Protein AF-A0A2W4TLD2-F1 (afdb_monomer_lite)

Radius of gyration: 13.61 Å; chains: 1; bounding box: 33×30×38 Å

Sequence (114 aa):
MKAAVEVLDEIFVHHRPAAQALADWGKAHRFAGSGDRAAIGNLVFDVLRRRLSLAARMGDDSTRALVLAAAPEAFAMTAEEVAAAADGSEYALAPLTPSERAGLEREVPEDAPA

pLDDT: mean 93.62, std 9.82, range [54.06, 98.56]

Foldseek 3Di:
DQLLLQLVCCCPVVVDDSVVSLVVSCVVCVVQDPVNSVLSSQLNVQCVVCQQLQCVLLVHSRSVSSSLQSCCVSPVDALVRSQVQQPVPPRHNHHDDPSSSNSRVDDRPPPRDD

Secondary structure (DSSP, 8-state):
-HHHHHHHHHHHTS---HHHHHHHHHHH-TT--HHHHHHHHHHHHHHHHTHHHHHHHHT--SHHHHHHHHHHHHHT--HHHHHHH-S--TTSPP---HHHHHHHHSPPPTT---

Structure (mmCIF, N/CA/C/O backbone):
data_AF-A0A2W4TLD2-F1
#
_entry.id   AF-A0A2W4TLD2-F1
#
loop_
_atom_site.group_PDB
_atom_site.id
_atom_site.type_symbol
_atom_site.label_atom_id
_atom_site.label_alt_id
_atom_site.label_comp_id
_atom_site.label_asym_id
_atom_site.label_entity_id
_atom_site.label_seq_id
_atom_site.pdbx_PDB_ins_code
_atom_site.Cartn_x
_atom_site.Cartn_y
_atom_site.Cartn_z
_atom_site.occupancy
_atom_site.B_iso_or_equiv
_atom_site.auth_seq_id
_atom_site.auth_comp_id
_atom_site.auth_asym_id
_atom_site.auth_atom_id
_atom_site.pdbx_PDB_model_num
ATOM 1 N N . MET A 1 1 ? -0.444 3.631 -4.875 1.00 92.88 1 MET A N 1
ATOM 2 C CA . MET A 1 1 ? -1.331 2.609 -4.264 1.00 92.88 1 MET A CA 1
ATOM 3 C C . MET A 1 1 ? -1.728 1.495 -5.236 1.00 92.88 1 MET A C 1
ATOM 5 O O . MET A 1 1 ? -1.549 0.342 -4.873 1.00 92.88 1 MET A O 1
ATOM 9 N N . LYS A 1 2 ? -2.193 1.781 -6.466 1.00 96.38 2 LYS A N 1
ATOM 10 C CA . LYS A 1 2 ? -2.581 0.747 -7.455 1.00 96.38 2 LYS A CA 1
ATOM 11 C C . LYS A 1 2 ? -1.502 -0.318 -7.710 1.00 96.38 2 LYS A C 1
ATOM 13 O O . LYS A 1 2 ? -1.796 -1.502 -7.660 1.00 96.38 2 LYS A O 1
ATOM 18 N N . ALA A 1 3 ? -0.245 0.096 -7.857 1.00 97.19 3 ALA A N 1
ATOM 19 C CA . ALA A 1 3 ? 0.880 -0.828 -8.012 1.00 97.19 3 ALA A CA 1
ATOM 20 C C . ALA A 1 3 ? 1.059 -1.806 -6.832 1.00 97.19 3 ALA A C 1
ATOM 22 O O . ALA A 1 3 ? 1.418 -2.960 -7.032 1.00 97.19 3 ALA A O 1
ATOM 23 N N . ALA A 1 4 ? 0.791 -1.370 -5.596 1.00 98.00 4 ALA A N 1
ATOM 24 C CA . ALA A 1 4 ? 0.852 -2.260 -4.438 1.00 98.00 4 ALA A CA 1
ATOM 25 C C . ALA A 1 4 ? -0.283 -3.291 -4.465 1.00 98.00 4 ALA A C 1
ATOM 27 O O . ALA A 1 4 ? -0.046 -4.439 -4.105 1.00 98.00 4 ALA A O 1
ATOM 28 N N . VAL A 1 5 ? -1.477 -2.908 -4.943 1.00 98.31 5 VAL A N 1
ATOM 29 C CA . VAL A 1 5 ? -2.581 -3.856 -5.171 1.00 98.31 5 VAL A CA 1
ATOM 30 C C . VAL A 1 5 ? -2.175 -4.912 -6.192 1.00 98.31 5 VAL A C 1
ATOM 32 O O . VAL A 1 5 ? -2.284 -6.093 -5.898 1.00 98.31 5 VAL A O 1
ATOM 35 N N . GLU A 1 6 ? -1.612 -4.502 -7.331 1.00 97.81 6 GLU A N 1
ATOM 36 C CA . GLU A 1 6 ? -1.131 -5.435 -8.360 1.00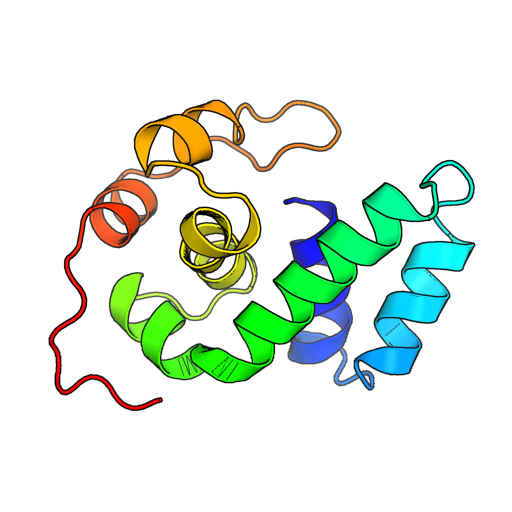 97.81 6 GLU A CA 1
ATOM 37 C C . GLU A 1 6 ? -0.124 -6.446 -7.786 1.00 97.81 6 GLU A C 1
ATOM 39 O O . GLU A 1 6 ? -0.248 -7.645 -8.012 1.00 97.81 6 GLU A O 1
ATOM 44 N N . VAL A 1 7 ? 0.852 -5.989 -6.993 1.00 98.50 7 VAL A N 1
ATOM 45 C CA . VAL A 1 7 ? 1.840 -6.884 -6.364 1.00 98.50 7 VAL A CA 1
ATOM 46 C C . VAL A 1 7 ? 1.203 -7.810 -5.326 1.00 98.50 7 VAL A C 1
ATOM 48 O O . VAL A 1 7 ? 1.561 -8.983 -5.247 1.00 98.50 7 VAL A O 1
ATOM 51 N N . LEU A 1 8 ? 0.292 -7.303 -4.500 1.00 98.56 8 LEU A N 1
ATOM 52 C CA . LEU A 1 8 ? -0.344 -8.102 -3.455 1.00 98.56 8 LEU A CA 1
ATOM 53 C C . LEU A 1 8 ? -1.345 -9.111 -4.022 1.00 98.56 8 LEU A C 1
ATOM 55 O O . LEU A 1 8 ? -1.444 -10.196 -3.462 1.00 98.56 8 LEU A O 1
ATOM 59 N N . ASP A 1 9 ? -2.006 -8.831 -5.146 1.00 98.38 9 ASP A N 1
ATOM 60 C CA . ASP A 1 9 ? -2.831 -9.822 -5.848 1.00 98.38 9 ASP A CA 1
ATOM 61 C C . ASP A 1 9 ? -1.972 -10.994 -6.337 1.00 98.38 9 ASP A C 1
ATOM 63 O O . ASP A 1 9 ? -2.327 -12.160 -6.162 1.00 98.38 9 ASP A O 1
ATOM 67 N N . GLU A 1 10 ? -0.771 -10.715 -6.838 1.00 98.31 10 GLU A N 1
ATOM 68 C CA . GLU A 1 10 ? 0.188 -11.761 -7.202 1.00 98.31 10 GLU A CA 1
ATOM 69 C C . GLU A 1 10 ? 0.602 -12.635 -6.011 1.00 98.31 10 GLU A C 1
ATOM 71 O O . GLU A 1 10 ? 0.854 -13.833 -6.158 1.00 98.31 10 GLU A O 1
ATOM 76 N N . ILE A 1 11 ? 0.624 -12.064 -4.809 1.00 98.31 11 ILE A N 1
ATOM 77 C CA . ILE A 1 11 ? 0.967 -12.787 -3.584 1.00 98.31 11 ILE A CA 1
ATOM 78 C C . ILE A 1 11 ? -0.241 -13.555 -3.037 1.00 98.31 11 ILE A C 1
ATOM 80 O O . ILE A 1 11 ? -0.130 -14.739 -2.724 1.00 98.31 11 ILE A O 1
ATOM 84 N N . PHE A 1 12 ? -1.396 -12.908 -2.901 1.00 97.69 12 PHE A N 1
ATOM 85 C CA . PHE A 1 12 ? -2.564 -13.473 -2.229 1.00 97.69 12 PHE A CA 1
ATOM 86 C C . PHE A 1 12 ? -3.405 -14.366 -3.134 1.00 97.69 12 PHE A C 1
ATOM 88 O O . PHE A 1 12 ? -3.851 -15.419 -2.682 1.00 97.69 12 PHE A O 1
ATOM 95 N N . VAL A 1 13 ? -3.594 -13.974 -4.395 1.00 96.25 13 VAL A N 1
ATOM 96 C CA . VAL A 1 13 ? -4.427 -14.699 -5.366 1.00 96.25 13 VAL A CA 1
ATOM 97 C C . VAL A 1 13 ? -3.600 -15.739 -6.113 1.00 96.25 13 VAL A C 1
ATOM 99 O O . VAL A 1 13 ? -4.040 -16.871 -6.295 1.00 96.25 13 VAL A O 1
ATOM 102 N N . HIS A 1 14 ? -2.386 -15.374 -6.528 1.00 96.31 14 HIS A N 1
ATOM 103 C CA . HIS A 1 14 ? -1.517 -16.254 -7.318 1.00 96.31 14 HIS A CA 1
ATOM 104 C C . HIS A 1 14 ? -0.451 -16.983 -6.486 1.00 96.31 14 HIS A C 1
ATOM 106 O O . HIS A 1 14 ? 0.360 -17.723 -7.044 1.00 96.31 14 HIS A O 1
ATOM 112 N N . HIS A 1 15 ? -0.469 -16.813 -5.158 1.00 97.00 15 HIS A N 1
ATOM 113 C CA . HIS A 1 15 ? 0.408 -17.499 -4.201 1.00 97.00 15 HIS A CA 1
ATOM 114 C C . HIS A 1 15 ? 1.905 -17.368 -4.524 1.00 97.00 15 HIS A C 1
ATOM 116 O O . HIS A 1 15 ? 2.701 -18.265 -4.230 1.00 97.00 15 HIS A O 1
ATOM 122 N N . ARG A 1 16 ? 2.310 -16.248 -5.140 1.00 97.75 16 ARG A N 1
ATOM 123 C CA . ARG A 1 16 ? 3.713 -16.004 -5.482 1.00 97.75 16 ARG A CA 1
ATOM 124 C C . ARG A 1 16 ? 4.486 -15.479 -4.268 1.00 97.75 16 ARG A C 1
ATOM 126 O O . ARG A 1 16 ? 3.965 -14.668 -3.503 1.00 97.75 16 ARG A O 1
ATOM 133 N N . PRO A 1 17 ? 5.760 -15.874 -4.085 1.00 98.19 17 PRO A N 1
ATOM 134 C CA . PRO A 1 17 ? 6.606 -15.278 -3.056 1.00 98.19 17 PRO A CA 1
ATOM 135 C C . PRO A 1 17 ? 6.755 -13.764 -3.254 1.00 98.19 17 PRO A C 1
ATOM 137 O O . PRO A 1 17 ? 7.023 -13.306 -4.367 1.00 98.19 17 PRO A O 1
ATOM 140 N N . ALA A 1 18 ? 6.670 -12.990 -2.168 1.00 97.44 18 ALA A N 1
ATOM 141 C CA . ALA A 1 18 ? 6.686 -11.524 -2.219 1.00 97.44 18 ALA A CA 1
ATOM 142 C C . ALA A 1 18 ? 7.912 -10.944 -2.946 1.00 97.44 18 ALA A C 1
ATOM 144 O O . ALA A 1 18 ? 7.778 -10.060 -3.789 1.00 97.44 18 ALA A O 1
ATOM 145 N N . ALA A 1 19 ? 9.105 -11.487 -2.677 1.00 97.00 19 ALA A N 1
ATOM 146 C CA . ALA A 1 19 ? 10.338 -11.050 -3.334 1.00 97.00 19 ALA A CA 1
ATOM 147 C C . ALA A 1 19 ? 10.288 -11.239 -4.861 1.00 97.00 19 ALA A C 1
ATOM 149 O O . ALA A 1 19 ? 10.752 -10.378 -5.607 1.00 97.00 19 ALA A O 1
ATOM 150 N N . GLN A 1 20 ? 9.687 -12.338 -5.328 1.00 98.38 20 GLN A N 1
ATOM 151 C CA . GLN A 1 20 ? 9.538 -12.618 -6.754 1.00 98.38 20 GLN A CA 1
ATOM 152 C C . GLN A 1 20 ? 8.501 -11.688 -7.395 1.00 98.38 20 GLN A C 1
ATOM 154 O O . GLN A 1 20 ? 8.777 -11.106 -8.443 1.00 98.38 20 GLN A O 1
ATOM 159 N N . ALA A 1 21 ? 7.344 -11.499 -6.751 1.00 98.44 21 ALA A N 1
ATOM 160 C CA . ALA A 1 21 ? 6.294 -10.604 -7.237 1.00 98.44 21 ALA A CA 1
ATOM 161 C C . ALA A 1 21 ? 6.799 -9.155 -7.382 1.00 98.44 21 ALA A C 1
ATOM 163 O O . ALA A 1 21 ? 6.618 -8.542 -8.433 1.00 98.44 21 ALA A O 1
ATOM 164 N N . LEU A 1 22 ? 7.521 -8.638 -6.380 1.00 98.25 22 LEU A N 1
ATOM 165 C CA . LEU A 1 22 ? 8.138 -7.305 -6.422 1.00 98.25 22 LEU A CA 1
ATOM 166 C C . LEU A 1 22 ? 9.212 -7.185 -7.513 1.00 98.25 22 LEU A C 1
ATOM 168 O O . LEU A 1 22 ? 9.268 -6.177 -8.222 1.00 98.25 22 LEU A O 1
ATOM 172 N N . ALA A 1 23 ? 10.061 -8.206 -7.670 1.00 97.56 23 ALA A N 1
ATOM 173 C CA . ALA A 1 23 ? 11.090 -8.211 -8.705 1.00 97.56 23 ALA A CA 1
ATOM 174 C C . ALA A 1 23 ? 10.478 -8.187 -10.114 1.00 97.56 23 ALA A C 1
ATOM 176 O O . ALA A 1 23 ? 10.942 -7.436 -10.974 1.00 97.56 23 ALA A O 1
ATOM 177 N N . ASP A 1 24 ? 9.432 -8.977 -10.352 1.00 97.81 24 ASP A N 1
ATOM 178 C CA . ASP A 1 24 ? 8.762 -9.041 -11.651 1.00 97.81 24 ASP A CA 1
ATOM 179 C C . ASP A 1 24 ? 7.955 -7.777 -11.945 1.00 97.81 24 ASP A C 1
ATOM 181 O O . ASP A 1 24 ? 8.074 -7.231 -13.045 1.00 97.81 24 ASP A O 1
ATOM 185 N N . TRP A 1 25 ? 7.234 -7.244 -10.952 1.00 98.00 25 TRP A N 1
ATOM 186 C CA . TRP A 1 25 ? 6.577 -5.941 -11.065 1.00 98.00 25 TRP A CA 1
ATOM 187 C C . TRP A 1 25 ? 7.586 -4.862 -11.463 1.00 98.00 25 TRP A C 1
ATOM 189 O O . TRP A 1 25 ? 7.363 -4.110 -12.411 1.00 98.00 25 TRP A O 1
ATOM 199 N N . GLY A 1 26 ? 8.753 -4.849 -10.818 1.00 97.00 26 GLY A N 1
ATOM 200 C CA . GLY A 1 26 ? 9.814 -3.910 -11.132 1.00 97.00 26 GLY A CA 1
ATOM 201 C C . GLY A 1 26 ? 10.384 -4.053 -12.551 1.00 97.00 26 GLY A C 1
ATOM 202 O O . GLY A 1 26 ? 10.769 -3.046 -13.150 1.00 97.00 26 GLY A O 1
ATOM 203 N N . LYS A 1 27 ? 10.479 -5.268 -13.100 1.00 97.00 27 LYS A N 1
ATOM 204 C CA . LYS A 1 27 ? 10.920 -5.478 -14.493 1.00 97.00 27 LYS A CA 1
ATOM 205 C C . LYS A 1 27 ? 9.873 -4.974 -15.488 1.00 97.00 27 LYS A C 1
ATOM 207 O O . LYS A 1 27 ? 10.240 -4.358 -16.485 1.00 97.00 27 LYS A O 1
ATOM 212 N N . ALA A 1 28 ? 8.591 -5.211 -15.205 1.00 96.69 28 ALA A N 1
ATOM 213 C CA . ALA A 1 28 ? 7.482 -4.746 -16.036 1.00 96.69 28 ALA A CA 1
ATOM 214 C C . ALA A 1 28 ? 7.347 -3.211 -16.015 1.00 96.69 28 ALA A C 1
ATOM 216 O O . ALA A 1 28 ? 7.076 -2.592 -17.043 1.00 96.69 28 ALA A O 1
ATOM 217 N N . HIS A 1 29 ? 7.634 -2.578 -14.875 1.00 96.12 29 HIS A N 1
ATOM 218 C CA . HIS A 1 29 ? 7.542 -1.131 -14.680 1.00 96.12 29 HIS A CA 1
ATOM 219 C C . HIS A 1 29 ? 8.913 -0.464 -14.815 1.00 96.12 29 HIS A C 1
ATOM 221 O O . HIS A 1 29 ? 9.469 0.081 -13.862 1.00 96.12 29 HIS A O 1
ATOM 227 N N . ARG A 1 30 ? 9.481 -0.493 -16.028 1.00 94.88 30 ARG A N 1
ATOM 228 C CA . ARG A 1 30 ? 10.831 0.042 -16.312 1.00 94.88 30 ARG A CA 1
ATOM 229 C C . ARG A 1 30 ? 11.019 1.530 -15.988 1.00 94.88 30 ARG A C 1
ATOM 231 O O . ARG A 1 30 ? 12.150 1.965 -15.812 1.00 94.88 30 ARG A O 1
ATOM 238 N N . PHE A 1 31 ? 9.927 2.292 -15.933 1.00 93.44 31 PHE A N 1
ATOM 239 C CA . PHE A 1 31 ? 9.943 3.720 -15.612 1.00 93.44 31 PHE A CA 1
ATOM 240 C C . PHE A 1 31 ? 9.880 4.002 -14.107 1.00 93.44 31 PHE A C 1
ATOM 242 O O . PHE A 1 31 ? 10.199 5.113 -13.703 1.00 93.44 31 PHE A O 1
ATOM 249 N N . ALA A 1 32 ? 9.518 3.012 -13.282 1.00 95.00 32 ALA A N 1
ATOM 250 C CA . ALA A 1 32 ? 9.551 3.151 -11.833 1.00 95.00 32 ALA A CA 1
ATOM 251 C C . ALA A 1 32 ? 11.009 3.232 -11.363 1.00 95.00 32 ALA A C 1
ATOM 253 O O . ALA A 1 32 ? 11.795 2.297 -11.584 1.00 95.00 32 ALA A O 1
ATOM 254 N N . GLY A 1 33 ? 11.363 4.340 -10.716 1.00 96.06 33 GLY A N 1
ATOM 255 C CA . GLY A 1 33 ? 12.688 4.573 -10.158 1.00 96.06 33 GLY A CA 1
ATOM 256 C C . GLY A 1 33 ? 12.950 3.742 -8.901 1.00 96.06 33 GLY A C 1
ATOM 257 O O . GLY A 1 33 ? 12.110 2.967 -8.441 1.00 96.06 33 GLY A O 1
ATOM 258 N N . SER A 1 34 ? 14.134 3.906 -8.308 1.00 95.69 34 SER A N 1
ATOM 259 C CA . SER A 1 34 ? 14.470 3.261 -7.030 1.00 95.69 34 SER A CA 1
ATOM 260 C C . SER A 1 34 ? 13.548 3.707 -5.890 1.00 95.69 34 SER A C 1
ATOM 262 O O . SER A 1 34 ? 13.169 2.876 -5.069 1.00 95.69 34 SER A O 1
ATOM 264 N N . GLY A 1 35 ? 13.1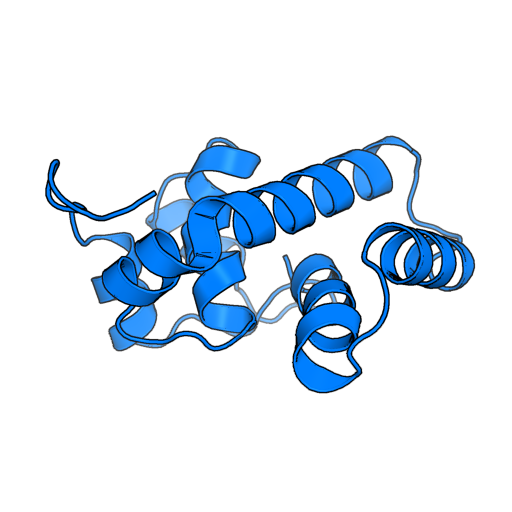46 4.983 -5.872 1.00 96.38 35 GLY A N 1
ATOM 265 C CA . GLY A 1 35 ? 12.200 5.530 -4.896 1.00 96.38 35 GLY A CA 1
ATOM 266 C C . GLY A 1 35 ? 10.817 4.887 -4.990 1.00 96.38 35 GLY A C 1
ATOM 267 O O . GLY A 1 35 ? 10.309 4.399 -3.986 1.00 96.38 35 GLY A O 1
ATOM 268 N N . ASP A 1 36 ? 10.255 4.791 -6.198 1.00 95.50 36 ASP A N 1
ATOM 269 C CA . ASP A 1 36 ? 8.941 4.169 -6.420 1.00 95.50 36 ASP A CA 1
ATOM 270 C C . ASP A 1 36 ? 8.935 2.704 -5.976 1.00 95.50 36 ASP A C 1
ATOM 272 O O . ASP A 1 36 ? 8.026 2.245 -5.286 1.00 95.50 36 ASP A O 1
ATOM 276 N N . ARG A 1 37 ? 9.995 1.968 -6.332 1.00 97.31 37 ARG A N 1
ATOM 277 C CA . ARG A 1 37 ? 10.163 0.558 -5.954 1.00 97.31 37 ARG A CA 1
ATOM 278 C C . ARG A 1 37 ? 10.266 0.388 -4.445 1.00 97.31 37 ARG A C 1
ATOM 280 O O . ARG A 1 37 ? 9.663 -0.535 -3.907 1.00 97.31 37 ARG A O 1
ATOM 287 N N . ALA A 1 38 ? 11.012 1.263 -3.774 1.00 96.88 38 ALA A N 1
ATOM 288 C CA . ALA A 1 38 ? 11.125 1.243 -2.322 1.00 96.88 38 ALA A CA 1
ATOM 289 C C . ALA A 1 38 ? 9.775 1.552 -1.657 1.00 96.88 38 ALA A C 1
ATOM 291 O O . ALA A 1 38 ? 9.353 0.812 -0.773 1.00 96.88 38 ALA A O 1
ATOM 292 N N . ALA A 1 39 ? 9.065 2.581 -2.127 1.00 96.25 39 ALA A N 1
ATOM 293 C CA . ALA A 1 39 ? 7.757 2.968 -1.604 1.00 96.25 39 ALA A CA 1
ATOM 294 C C . ALA A 1 39 ? 6.718 1.842 -1.747 1.00 96.25 39 ALA A C 1
ATOM 296 O O . ALA A 1 39 ? 6.005 1.523 -0.796 1.00 96.25 39 ALA A O 1
ATOM 297 N N . ILE A 1 40 ? 6.663 1.194 -2.913 1.00 97.38 40 ILE A N 1
ATOM 298 C CA . ILE A 1 40 ? 5.753 0.068 -3.162 1.00 97.38 40 ILE A CA 1
ATOM 299 C C . ILE A 1 40 ? 6.158 -1.152 -2.337 1.00 97.38 40 ILE A C 1
ATOM 301 O O . ILE A 1 40 ? 5.294 -1.784 -1.739 1.00 97.38 40 ILE A O 1
ATOM 305 N N . GLY A 1 41 ? 7.454 -1.465 -2.265 1.00 97.69 41 GLY A N 1
ATOM 306 C CA . GLY A 1 41 ? 7.963 -2.561 -1.445 1.00 97.69 41 GLY A CA 1
ATOM 307 C C . GLY A 1 41 ? 7.590 -2.405 0.027 1.00 97.69 41 GLY A C 1
ATOM 308 O O . GLY A 1 41 ? 7.048 -3.339 0.612 1.00 97.69 41 GLY A O 1
ATOM 309 N N . ASN A 1 42 ? 7.815 -1.221 0.603 1.00 96.88 42 ASN A N 1
ATOM 310 C CA . ASN A 1 42 ? 7.458 -0.926 1.991 1.00 96.88 42 ASN A CA 1
ATOM 311 C C . ASN A 1 42 ? 5.959 -1.122 2.231 1.00 96.88 42 ASN A C 1
ATOM 313 O O . ASN A 1 42 ? 5.587 -1.905 3.099 1.00 96.88 42 ASN A O 1
ATOM 317 N N . LEU A 1 43 ? 5.108 -0.524 1.389 1.00 97.94 43 LEU A N 1
ATOM 318 C CA . LEU A 1 43 ? 3.657 -0.675 1.501 1.00 97.94 43 LEU A CA 1
ATOM 319 C C . LEU A 1 43 ? 3.207 -2.145 1.397 1.00 97.94 43 LEU A C 1
ATOM 321 O O . LEU A 1 43 ? 2.363 -2.588 2.173 1.00 97.94 43 LEU A O 1
ATOM 325 N N . VAL A 1 44 ? 3.779 -2.922 0.471 1.00 98.44 44 VAL A N 1
ATOM 326 C CA . VAL A 1 44 ? 3.489 -4.361 0.333 1.00 98.44 44 VAL A CA 1
ATOM 327 C C . VAL A 1 44 ? 3.871 -5.113 1.609 1.00 98.44 44 VAL A C 1
ATOM 329 O O . VAL A 1 44 ? 3.072 -5.894 2.121 1.00 98.44 44 VAL A O 1
ATOM 332 N N . PHE A 1 45 ? 5.066 -4.878 2.154 1.00 97.88 45 PHE A N 1
ATOM 333 C CA . PHE A 1 45 ? 5.498 -5.548 3.380 1.00 97.88 45 PHE A CA 1
ATOM 334 C C . PHE A 1 45 ? 4.700 -5.119 4.611 1.00 97.88 45 PHE A C 1
ATOM 336 O O . PHE A 1 45 ? 4.454 -5.956 5.479 1.00 97.88 45 PHE A O 1
ATOM 343 N N . ASP A 1 46 ? 4.260 -3.866 4.683 1.00 96.56 46 ASP A N 1
ATOM 344 C CA . ASP A 1 46 ? 3.413 -3.387 5.774 1.00 96.56 46 ASP A CA 1
ATOM 345 C C . ASP A 1 46 ? 2.041 -4.060 5.750 1.00 96.56 46 ASP A C 1
ATOM 347 O O . ASP A 1 46 ? 1.570 -4.518 6.794 1.00 96.56 46 ASP A O 1
ATOM 351 N N . VAL A 1 47 ? 1.453 -4.239 4.560 1.00 98.12 47 VAL A N 1
ATOM 352 C CA . VAL A 1 47 ? 0.231 -5.040 4.396 1.00 98.12 47 VAL A CA 1
ATOM 353 C C . VAL A 1 47 ? 0.451 -6.482 4.847 1.00 98.12 47 VAL A C 1
ATOM 355 O O . VAL A 1 47 ? -0.351 -7.011 5.614 1.00 98.12 47 VAL A O 1
ATOM 358 N N . LEU A 1 48 ? 1.534 -7.127 4.405 1.00 97.50 48 LEU A N 1
ATOM 359 C CA . LEU A 1 48 ? 1.818 -8.518 4.775 1.00 97.50 48 LEU A CA 1
ATOM 360 C C . LEU A 1 48 ? 2.013 -8.690 6.286 1.00 97.50 48 LEU A C 1
ATOM 362 O O . LEU A 1 48 ? 1.572 -9.693 6.841 1.00 97.50 48 LEU A O 1
ATOM 366 N N . ARG A 1 49 ? 2.659 -7.721 6.946 1.00 96.38 49 ARG A N 1
ATOM 367 C CA . ARG A 1 49 ? 2.969 -7.779 8.379 1.00 96.38 49 ARG A CA 1
ATOM 368 C C . ARG A 1 49 ? 1.741 -7.579 9.264 1.00 96.38 49 ARG A C 1
ATOM 370 O O . ARG A 1 49 ? 1.746 -8.095 10.369 1.00 96.38 49 ARG A O 1
ATOM 377 N N . ARG A 1 50 ? 0.734 -6.831 8.801 1.00 95.81 50 ARG A N 1
ATOM 378 C CA . ARG A 1 50 ? -0.427 -6.398 9.606 1.00 95.81 50 ARG A CA 1
ATOM 379 C C . ARG A 1 50 ? -1.764 -6.802 8.996 1.00 95.81 50 ARG A C 1
ATOM 381 O O . ARG A 1 50 ? -2.790 -6.177 9.259 1.00 95.81 50 ARG A O 1
ATOM 388 N N . ARG A 1 51 ? -1.772 -7.820 8.129 1.00 96.25 51 ARG A N 1
ATOM 389 C CA . ARG A 1 51 ? -2.939 -8.176 7.306 1.00 96.25 51 ARG A CA 1
ATOM 390 C C . ARG A 1 51 ? -4.213 -8.319 8.135 1.00 96.25 51 ARG A C 1
ATOM 392 O O . ARG A 1 51 ? -5.247 -7.799 7.733 1.00 96.25 51 ARG A O 1
ATOM 399 N N . LEU A 1 52 ? -4.144 -9.023 9.266 1.00 95.88 52 LEU A N 1
ATOM 400 C CA . LEU A 1 52 ? -5.321 -9.300 10.090 1.00 95.88 52 LEU A CA 1
ATOM 401 C C . LEU A 1 52 ? -5.872 -8.029 10.740 1.00 95.88 52 LEU A C 1
ATOM 403 O O . LEU A 1 52 ? -7.076 -7.793 10.668 1.00 95.88 52 LEU A O 1
ATOM 407 N N . SER A 1 53 ? -5.011 -7.177 11.301 1.00 93.88 53 SER A N 1
ATOM 408 C CA . SER A 1 53 ? -5.441 -5.910 11.901 1.00 93.88 53 SER A CA 1
ATOM 409 C C . SER A 1 53 ? -6.009 -4.955 10.846 1.00 93.88 53 SER A C 1
ATOM 411 O O . SER A 1 53 ? -7.027 -4.307 11.084 1.00 93.88 53 SER A O 1
ATOM 413 N N . LEU A 1 54 ? -5.394 -4.891 9.658 1.00 95.50 54 LEU A N 1
ATOM 414 C CA . LEU A 1 54 ? -5.875 -4.070 8.541 1.00 95.50 54 LEU A CA 1
ATOM 415 C C . LEU A 1 54 ? -7.230 -4.570 8.017 1.00 95.50 54 LEU A C 1
ATOM 417 O O . LEU A 1 54 ? -8.135 -3.764 7.807 1.00 95.50 54 LEU A O 1
ATOM 421 N N . ALA A 1 55 ? -7.398 -5.886 7.868 1.00 96.50 55 ALA A N 1
ATOM 422 C CA . ALA A 1 55 ? -8.667 -6.485 7.466 1.00 96.50 55 ALA A CA 1
ATOM 423 C C . ALA A 1 55 ? -9.769 -6.213 8.496 1.00 96.50 55 ALA A C 1
ATOM 425 O O . ALA A 1 55 ? -10.871 -5.809 8.132 1.00 96.50 55 ALA A O 1
ATOM 426 N N . ALA A 1 56 ? -9.466 -6.370 9.789 1.00 94.25 56 ALA A N 1
ATOM 427 C CA . ALA A 1 56 ? -10.403 -6.073 10.869 1.00 94.25 56 ALA A CA 1
ATOM 428 C C . ALA A 1 56 ? -10.802 -4.588 10.883 1.00 94.25 56 ALA A C 1
ATOM 430 O O . ALA A 1 56 ? -11.986 -4.269 10.996 1.00 94.25 56 ALA A O 1
ATOM 431 N N . ARG A 1 57 ? -9.832 -3.680 10.694 1.00 93.75 57 ARG A N 1
ATOM 432 C CA . ARG A 1 57 ? -10.079 -2.237 10.578 1.00 93.75 57 ARG A CA 1
ATOM 433 C C . ARG A 1 57 ? -11.038 -1.921 9.439 1.00 93.75 57 ARG A C 1
ATOM 435 O O . ARG A 1 57 ? -11.966 -1.142 9.636 1.00 93.75 57 ARG A O 1
ATOM 442 N N . MET A 1 58 ? -10.834 -2.517 8.268 1.00 95.75 58 MET A N 1
ATOM 443 C CA . MET A 1 58 ? -11.656 -2.241 7.087 1.00 95.75 58 MET A CA 1
ATOM 444 C C . MET A 1 58 ? -12.980 -3.009 7.084 1.00 95.75 58 MET A C 1
ATOM 446 O O . MET A 1 58 ? -13.938 -2.563 6.457 1.00 95.75 58 MET A O 1
ATOM 450 N N . GLY A 1 59 ? -13.062 -4.128 7.809 1.00 95.38 59 GLY A N 1
ATOM 451 C CA . GLY A 1 59 ? -14.147 -5.100 7.666 1.00 95.38 59 GLY A CA 1
ATOM 452 C C . GLY A 1 59 ? -14.109 -5.841 6.322 1.00 95.38 59 GLY A C 1
ATOM 453 O O . GLY A 1 59 ? -15.133 -6.366 5.896 1.00 95.38 59 GLY A O 1
ATOM 454 N N . ASP A 1 60 ? -12.956 -5.839 5.650 1.00 96.25 60 ASP A N 1
ATOM 455 C CA . ASP A 1 60 ? -12.717 -6.425 4.329 1.00 96.25 60 ASP A CA 1
ATOM 456 C C . ASP A 1 60 ? -11.233 -6.815 4.226 1.00 96.25 60 ASP A C 1
ATOM 458 O O . ASP A 1 60 ? -10.356 -6.009 4.544 1.00 96.25 60 ASP A O 1
ATOM 462 N N . ASP A 1 61 ? -10.950 -8.049 3.806 1.00 96.62 61 ASP A N 1
ATOM 463 C CA . ASP A 1 61 ? -9.593 -8.570 3.621 1.00 96.62 61 ASP A CA 1
ATOM 464 C C . ASP A 1 61 ? -9.135 -8.569 2.154 1.00 96.62 61 ASP A C 1
ATOM 466 O O . ASP A 1 61 ? -8.070 -9.107 1.837 1.00 96.62 61 ASP A O 1
ATOM 470 N N . SER A 1 62 ? -9.903 -7.926 1.267 1.00 97.75 62 SER A N 1
ATOM 471 C CA . SER A 1 62 ? -9.509 -7.694 -0.117 1.00 97.75 62 SER A CA 1
ATOM 472 C C . SER A 1 62 ? -8.194 -6.919 -0.200 1.00 97.75 62 SER A C 1
ATOM 474 O O . SER A 1 62 ? -7.906 -6.017 0.592 1.00 97.75 62 SER A O 1
ATOM 476 N N . THR A 1 63 ? -7.391 -7.221 -1.223 1.00 98.06 63 THR A N 1
ATOM 477 C CA . THR A 1 63 ? -6.108 -6.549 -1.459 1.00 98.06 63 THR A CA 1
ATOM 478 C C . THR A 1 63 ? -6.236 -5.024 -1.468 1.00 98.06 63 THR A C 1
ATOM 480 O O . THR A 1 63 ? -5.396 -4.310 -0.917 1.00 98.06 63 THR A O 1
ATOM 483 N N . ARG A 1 64 ? -7.317 -4.515 -2.068 1.00 97.88 64 ARG A N 1
ATOM 484 C CA . ARG A 1 64 ? -7.619 -3.086 -2.121 1.00 97.88 64 ARG A CA 1
ATOM 485 C C . ARG A 1 64 ? -7.843 -2.503 -0.727 1.00 97.88 64 ARG A C 1
ATOM 487 O O . ARG A 1 64 ? -7.217 -1.493 -0.406 1.00 97.88 64 ARG A O 1
ATOM 494 N N . ALA A 1 65 ? -8.696 -3.125 0.086 1.00 98.00 65 ALA A N 1
ATOM 495 C CA . ALA A 1 65 ? -8.980 -2.659 1.440 1.00 98.00 65 ALA A CA 1
ATOM 496 C C . ALA A 1 65 ? -7.708 -2.631 2.299 1.00 98.00 65 ALA A C 1
ATOM 49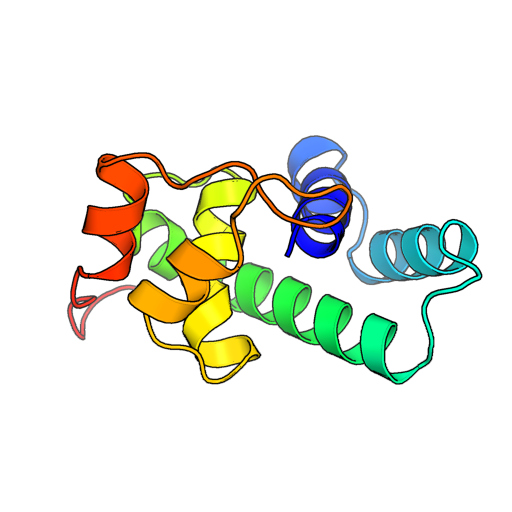8 O O . ALA A 1 65 ? -7.426 -1.631 2.959 1.00 98.00 65 ALA A O 1
ATOM 499 N N . LEU A 1 66 ? -6.885 -3.678 2.208 1.00 98.25 66 LEU A N 1
ATOM 500 C CA . LEU A 1 66 ? -5.616 -3.770 2.929 1.00 98.25 66 LEU A CA 1
ATOM 501 C C . LEU A 1 66 ? -4.633 -2.657 2.537 1.00 98.25 66 LEU A C 1
ATOM 503 O O . LEU A 1 66 ? -4.028 -2.029 3.406 1.00 98.25 66 LEU A O 1
ATOM 507 N N . VAL A 1 67 ? -4.494 -2.380 1.236 1.00 98.25 67 VAL A N 1
ATOM 508 C CA . VAL A 1 67 ? -3.628 -1.303 0.733 1.00 98.25 67 VAL A CA 1
ATOM 509 C C . VAL A 1 67 ? -4.112 0.067 1.193 1.00 98.25 67 VAL A C 1
ATOM 511 O O . VAL A 1 67 ? -3.294 0.881 1.620 1.00 98.25 67 VAL A O 1
ATOM 514 N N . LEU A 1 68 ? -5.421 0.323 1.128 1.00 98.06 68 LEU A N 1
ATOM 515 C CA . LEU A 1 6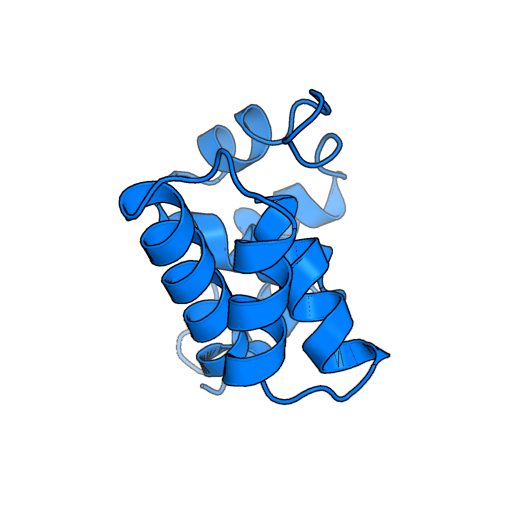8 ? -6.000 1.570 1.625 1.00 98.06 68 LEU A CA 1
ATOM 516 C C . LEU A 1 68 ? -5.709 1.743 3.120 1.00 98.06 68 LEU A C 1
ATOM 518 O O . LEU A 1 68 ? -5.259 2.807 3.527 1.00 98.06 68 LEU A O 1
ATOM 522 N N . ALA A 1 69 ? -5.890 0.692 3.921 1.00 96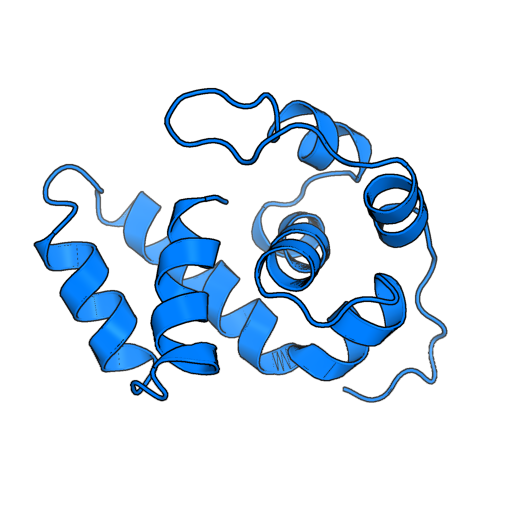.94 69 ALA A N 1
ATOM 523 C CA . ALA A 1 69 ? -5.673 0.734 5.365 1.00 96.94 69 ALA A CA 1
ATOM 524 C C . ALA A 1 69 ? -4.209 0.955 5.775 1.00 96.94 69 ALA A C 1
ATOM 526 O O . ALA A 1 69 ? -3.956 1.562 6.818 1.00 96.94 69 ALA A O 1
ATOM 527 N N . ALA A 1 70 ? -3.255 0.460 4.980 1.00 96.81 70 ALA A N 1
ATOM 528 C CA . ALA A 1 70 ? -1.822 0.609 5.237 1.00 96.81 70 ALA A CA 1
ATOM 529 C C . ALA A 1 70 ? -1.248 1.948 4.736 1.00 96.81 70 ALA A C 1
ATOM 531 O O . ALA A 1 70 ? -0.237 2.415 5.261 1.00 96.81 70 ALA A O 1
ATOM 532 N N . ALA A 1 71 ? -1.890 2.583 3.748 1.00 95.88 71 ALA A N 1
ATOM 533 C CA . ALA A 1 71 ? -1.408 3.818 3.127 1.00 95.88 71 ALA A CA 1
ATOM 534 C C . ALA A 1 71 ? -1.156 4.988 4.105 1.00 95.88 71 ALA A C 1
ATOM 536 O O . ALA A 1 71 ? -0.124 5.641 3.939 1.00 95.88 71 ALA A O 1
ATOM 537 N N . PRO A 1 72 ? -2.001 5.247 5.130 1.00 94.75 72 PRO A N 1
ATOM 538 C CA . PRO A 1 72 ? -1.754 6.311 6.103 1.00 94.75 72 PRO A CA 1
ATOM 539 C C . PRO A 1 72 ? -0.383 6.221 6.773 1.00 94.75 72 PRO A C 1
ATOM 541 O O . PRO A 1 72 ? 0.328 7.215 6.874 1.00 94.75 72 PRO A O 1
ATOM 544 N N . GLU A 1 73 ? 0.018 5.021 7.190 1.00 91.88 73 GLU A N 1
ATOM 545 C CA . GLU A 1 73 ? 1.288 4.815 7.887 1.00 91.88 73 GLU A CA 1
ATOM 546 C C . GLU A 1 73 ? 2.464 4.752 6.912 1.00 91.88 73 GLU A C 1
ATOM 548 O O . GLU A 1 73 ? 3.488 5.390 7.142 1.00 91.88 73 GLU A O 1
ATOM 553 N N . ALA A 1 74 ? 2.296 4.050 5.787 1.00 92.25 74 ALA A N 1
ATOM 554 C CA . ALA A 1 74 ? 3.352 3.888 4.790 1.00 92.25 74 ALA A CA 1
ATOM 555 C C . ALA A 1 74 ? 3.755 5.214 4.120 1.00 92.25 74 ALA A C 1
ATOM 557 O O . ALA A 1 74 ? 4.906 5.373 3.708 1.00 92.25 74 ALA A O 1
ATOM 558 N N . PHE A 1 75 ? 2.816 6.158 3.993 1.00 92.06 75 PHE A N 1
ATOM 559 C CA . PHE A 1 75 ? 3.021 7.423 3.283 1.00 92.06 75 PHE A CA 1
ATOM 560 C C . PHE A 1 75 ? 2.827 8.672 4.147 1.00 92.06 75 PHE A C 1
ATOM 562 O O . PHE A 1 75 ? 2.898 9.774 3.610 1.00 92.06 75 PHE A O 1
ATOM 569 N N . ALA A 1 76 ? 2.619 8.518 5.460 1.00 93.38 76 ALA A N 1
ATOM 570 C CA . ALA A 1 76 ? 2.327 9.616 6.385 1.00 93.38 76 ALA A CA 1
ATOM 571 C C . ALA A 1 76 ? 1.147 10.492 5.916 1.00 93.38 76 ALA A C 1
ATOM 573 O O . ALA A 1 76 ? 1.252 11.715 5.870 1.00 93.38 76 ALA A O 1
ATOM 574 N N . MET A 1 77 ? 0.041 9.840 5.547 1.00 93.75 77 MET A N 1
ATOM 575 C CA . MET A 1 77 ? -1.167 10.478 5.018 1.00 93.75 77 MET A CA 1
ATOM 576 C C . MET A 1 77 ? -2.326 10.393 6.015 1.00 93.75 77 MET A C 1
ATOM 578 O O . MET A 1 77 ? -2.472 9.392 6.718 1.00 93.75 77 MET A O 1
ATOM 582 N N . THR A 1 78 ? -3.206 11.392 6.039 1.00 95.12 78 THR A N 1
ATOM 583 C CA . THR A 1 78 ? -4.506 11.281 6.722 1.00 95.12 78 THR A CA 1
ATOM 584 C C . THR A 1 78 ? -5.492 10.425 5.915 1.00 95.12 78 THR A C 1
ATOM 586 O O . THR A 1 78 ? -5.263 10.102 4.746 1.00 95.12 78 THR A O 1
ATOM 589 N N . ALA A 1 79 ? -6.627 10.055 6.520 1.00 93.94 79 ALA A N 1
ATOM 590 C CA . ALA A 1 79 ? -7.692 9.336 5.817 1.00 93.94 79 ALA A CA 1
ATOM 591 C C . ALA A 1 79 ? -8.243 10.144 4.625 1.00 93.94 79 ALA A C 1
ATOM 593 O O . ALA A 1 79 ? -8.507 9.586 3.557 1.00 93.94 79 ALA A O 1
ATOM 594 N N . GLU A 1 80 ? -8.364 11.463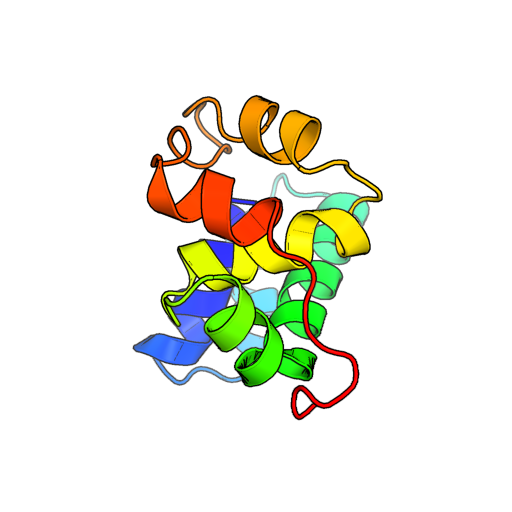 4.776 1.00 94.94 80 GLU A N 1
ATOM 595 C CA . GLU A 1 80 ? -8.803 12.379 3.724 1.00 94.94 80 GLU A CA 1
ATOM 596 C C . GLU A 1 80 ? -7.796 12.448 2.576 1.00 94.94 80 GLU A C 1
ATOM 598 O O . GLU A 1 80 ? -8.193 12.407 1.412 1.00 94.94 80 GLU A O 1
ATOM 603 N N . GLU A 1 81 ? -6.499 12.506 2.883 1.00 96.88 81 GLU A N 1
ATOM 604 C CA . GLU A 1 81 ? -5.443 12.505 1.870 1.00 96.88 81 GLU A CA 1
ATOM 605 C C . GLU A 1 81 ? -5.417 11.182 1.096 1.00 96.88 81 GLU A C 1
ATOM 607 O O . GLU A 1 81 ? -5.289 11.189 -0.130 1.00 96.88 81 GLU A O 1
ATOM 612 N N . VAL A 1 82 ? -5.603 10.041 1.774 1.00 96.94 82 VAL A N 1
ATOM 613 C CA . VAL A 1 82 ? -5.743 8.735 1.105 1.00 96.94 82 VAL A CA 1
ATOM 614 C C . VAL A 1 82 ? -6.957 8.734 0.181 1.00 96.94 82 VAL A C 1
ATOM 616 O O . VAL A 1 82 ? -6.870 8.269 -0.957 1.00 96.94 82 VAL A O 1
ATOM 619 N N . ALA A 1 83 ? -8.080 9.290 0.638 1.00 96.25 83 ALA A N 1
ATOM 620 C CA . ALA A 1 83 ? -9.282 9.382 -0.172 1.00 96.25 83 ALA A CA 1
ATOM 621 C C . ALA A 1 83 ? -9.105 10.292 -1.397 1.00 96.25 83 ALA A C 1
ATOM 623 O O . ALA A 1 83 ? -9.645 9.983 -2.458 1.00 96.25 83 ALA A O 1
ATOM 624 N N . ALA A 1 84 ? -8.354 11.387 -1.262 1.00 96.69 84 ALA A N 1
ATOM 625 C CA . ALA A 1 84 ? -8.022 12.290 -2.360 1.00 96.69 84 ALA A CA 1
ATOM 626 C C . ALA A 1 84 ? -7.056 11.645 -3.367 1.00 96.69 84 ALA A C 1
ATOM 628 O O . ALA A 1 84 ? -7.216 11.829 -4.568 1.00 96.69 84 ALA A O 1
ATOM 629 N N . ALA A 1 85 ? -6.090 10.851 -2.897 1.00 95.94 85 ALA A N 1
ATOM 630 C CA . ALA A 1 85 ? -5.137 10.142 -3.753 1.00 95.94 85 ALA A CA 1
ATOM 631 C C . ALA A 1 85 ? -5.744 8.938 -4.499 1.00 95.94 85 ALA A C 1
ATOM 633 O O . ALA A 1 85 ? -5.130 8.399 -5.421 1.00 95.94 85 ALA A O 1
ATOM 634 N N . ALA A 1 86 ? -6.934 8.490 -4.105 1.00 97.19 86 ALA A N 1
ATOM 635 C CA . ALA A 1 86 ? -7.724 7.504 -4.830 1.00 97.19 86 ALA A CA 1
ATOM 636 C C . ALA A 1 86 ? -8.741 8.204 -5.749 1.00 97.19 86 ALA A C 1
ATOM 638 O O . ALA A 1 86 ? -9.948 8.056 -5.593 1.00 97.19 86 ALA A O 1
ATOM 639 N N . ASP A 1 87 ? -8.257 8.996 -6.702 1.00 96.62 87 ASP A N 1
ATOM 640 C CA . ASP A 1 87 ? -9.090 9.790 -7.616 1.00 96.62 87 ASP A CA 1
ATOM 641 C C . ASP A 1 87 ? -9.508 9.044 -8.899 1.00 96.62 87 ASP A C 1
ATOM 643 O O . ASP A 1 87 ? -10.302 9.556 -9.689 1.00 96.62 87 ASP A O 1
ATOM 647 N N . GLY A 1 88 ? -9.009 7.823 -9.108 1.00 96.00 88 GLY A N 1
ATOM 648 C CA . GLY A 1 88 ? -9.254 7.029 -10.312 1.00 96.00 88 GLY A CA 1
ATOM 649 C C . GLY A 1 88 ? -8.427 7.429 -11.538 1.00 96.00 88 GLY A C 1
ATOM 650 O O . GLY A 1 88 ? -8.701 6.926 -12.628 1.00 96.00 88 GLY A O 1
ATOM 651 N N . SER A 1 89 ? -7.421 8.296 -11.391 1.00 95.69 89 SER A N 1
ATOM 652 C CA . SER A 1 89 ? -6.409 8.526 -12.429 1.00 95.69 89 SER A CA 1
ATOM 653 C C . SER A 1 89 ? -5.624 7.243 -12.759 1.00 95.69 89 SER A C 1
ATOM 655 O O . SER A 1 89 ? -5.685 6.252 -12.033 1.00 95.69 89 SER A O 1
ATOM 657 N N . GLU A 1 90 ? -4.871 7.241 -13.865 1.00 91.75 90 GLU A N 1
ATOM 658 C CA . GLU A 1 90 ? -4.243 6.045 -14.467 1.00 91.75 90 GLU A CA 1
ATOM 659 C C . GLU A 1 90 ? -3.496 5.128 -13.472 1.00 91.75 90 GLU A C 1
ATOM 661 O O . GLU A 1 90 ? -3.572 3.898 -13.567 1.00 91.75 90 GLU A O 1
ATOM 666 N N . TYR A 1 91 ? -2.811 5.719 -12.487 1.00 90.31 91 TYR A N 1
ATOM 667 C CA . TYR A 1 91 ? -2.026 5.004 -11.470 1.00 90.31 91 TYR A CA 1
ATOM 668 C C . TYR A 1 91 ? -2.631 5.072 -10.058 1.00 90.31 91 TYR A C 1
ATOM 670 O O . TYR A 1 91 ? -2.054 4.542 -9.097 1.00 90.31 91 TYR A O 1
ATOM 678 N N . ALA A 1 92 ? -3.793 5.707 -9.919 1.00 94.81 92 ALA A N 1
ATOM 679 C CA . ALA A 1 92 ? -4.534 5.795 -8.675 1.00 94.81 92 ALA A CA 1
ATOM 680 C C . ALA A 1 92 ? -5.540 4.651 -8.540 1.00 94.81 92 ALA A C 1
ATOM 682 O O . ALA A 1 92 ? -5.922 3.968 -9.490 1.00 94.81 92 ALA A O 1
ATOM 683 N N . LEU A 1 93 ? -5.962 4.423 -7.302 1.00 96.94 93 LEU A N 1
ATOM 684 C CA . LEU A 1 93 ? -7.114 3.579 -7.033 1.00 96.94 93 LEU A CA 1
ATOM 685 C C . LEU A 1 93 ? -8.393 4.339 -7.393 1.00 96.94 93 LEU A C 1
ATOM 687 O O . LEU A 1 93 ? -8.432 5.562 -7.300 1.00 96.94 93 LEU A O 1
ATOM 691 N N . ALA A 1 94 ? -9.449 3.612 -7.763 1.00 97.50 94 ALA A N 1
ATOM 692 C CA . ALA A 1 94 ? -10.774 4.208 -7.921 1.00 97.50 94 ALA A CA 1
ATOM 693 C C . ALA A 1 94 ? -11.251 4.862 -6.604 1.00 97.50 94 ALA A C 1
ATOM 695 O O . ALA A 1 94 ? -10.853 4.370 -5.536 1.00 97.50 94 ALA A O 1
ATOM 696 N N . PRO A 1 95 ? -12.131 5.883 -6.672 1.00 98.12 95 PRO A N 1
ATOM 697 C CA . PRO A 1 95 ? -12.696 6.557 -5.505 1.00 98.12 95 PRO A CA 1
ATOM 698 C C . PRO A 1 95 ? -13.181 5.612 -4.416 1.00 98.12 95 PRO A C 1
ATOM 700 O O . PRO A 1 95 ? -13.767 4.566 -4.697 1.00 98.12 95 PRO A O 1
ATOM 703 N N . LEU A 1 96 ? -12.922 5.993 -3.163 1.00 97.94 96 LEU A N 1
ATOM 704 C CA . LEU A 1 96 ? -13.319 5.191 -2.013 1.00 97.94 96 LEU A CA 1
ATOM 705 C C . LEU A 1 96 ? -14.836 5.076 -1.923 1.00 97.94 96 LEU A C 1
ATOM 707 O O . LEU A 1 96 ? -15.567 6.071 -2.006 1.00 97.94 96 LEU A O 1
ATOM 711 N N . THR A 1 97 ? -15.274 3.858 -1.645 1.00 97.62 97 THR A N 1
ATOM 712 C CA . THR A 1 97 ? -16.640 3.557 -1.229 1.00 97.62 97 THR A CA 1
ATOM 713 C C . THR A 1 97 ? -16.923 4.126 0.171 1.00 97.62 97 THR A C 1
ATOM 715 O O . THR A 1 97 ? -15.993 4.372 0.946 1.00 97.62 97 THR A O 1
ATOM 718 N N . PRO A 1 98 ? -18.203 4.311 0.550 1.00 96.38 98 PRO A N 1
ATOM 719 C CA . PRO A 1 98 ? -18.557 4.746 1.902 1.00 96.38 98 PRO A CA 1
ATOM 720 C C . PRO A 1 98 ? -18.019 3.820 3.004 1.00 96.38 98 PRO A C 1
ATOM 722 O O . PRO A 1 98 ? -17.568 4.297 4.041 1.00 96.38 98 PRO A O 1
ATOM 725 N N . SER A 1 99 ? -18.014 2.505 2.766 1.00 95.94 99 SER A N 1
ATOM 726 C CA . SER A 1 99 ? -17.462 1.507 3.689 1.00 95.94 99 SER A CA 1
ATOM 727 C C . SER A 1 99 ? -15.950 1.640 3.861 1.00 95.94 99 SER A C 1
ATOM 729 O O . SER A 1 99 ? -15.462 1.555 4.984 1.00 95.94 99 SER A O 1
ATOM 731 N N . GLU A 1 100 ? -15.210 1.906 2.781 1.00 97.50 100 GLU A N 1
ATOM 732 C CA . GLU A 1 100 ? -13.759 2.120 2.849 1.00 97.50 100 GLU A CA 1
ATOM 733 C C . GLU A 1 100 ? -13.406 3.395 3.619 1.00 97.50 100 GLU A C 1
ATOM 735 O O . GLU A 1 100 ? -12.483 3.378 4.429 1.00 97.50 100 GLU A O 1
ATOM 740 N N . ARG A 1 101 ? -14.163 4.485 3.422 1.00 96.38 101 ARG A N 1
ATOM 741 C CA . ARG A 1 101 ? -13.985 5.728 4.197 1.00 96.38 101 ARG A CA 1
ATOM 742 C C . ARG A 1 101 ? -14.214 5.487 5.686 1.00 96.38 101 ARG A C 1
ATOM 744 O O . ARG A 1 101 ? -13.343 5.788 6.493 1.00 96.38 101 ARG A O 1
ATOM 751 N N . ALA A 1 102 ? -15.331 4.845 6.028 1.00 95.06 102 ALA A N 1
ATOM 752 C CA . ALA A 1 102 ? -15.644 4.505 7.411 1.00 95.06 102 ALA A CA 1
ATOM 753 C C . ALA A 1 102 ? -14.595 3.571 8.045 1.00 95.06 102 ALA A C 1
ATOM 755 O O . ALA A 1 102 ? -14.307 3.691 9.231 1.00 95.06 102 ALA A O 1
ATOM 756 N N . GLY A 1 103 ? -14.014 2.645 7.274 1.00 95.12 103 GLY A N 1
ATOM 757 C CA . GLY A 1 103 ? -12.917 1.788 7.735 1.00 95.12 103 GLY A CA 1
ATOM 758 C C . GLY A 1 103 ? -11.629 2.565 8.025 1.00 95.12 103 GLY A C 1
ATOM 759 O O . GLY A 1 103 ? -10.967 2.310 9.029 1.00 95.12 103 GLY A O 1
ATOM 760 N N . LEU A 1 104 ? -11.286 3.555 7.197 1.00 94.06 104 LEU A N 1
ATOM 761 C CA . LEU A 1 104 ? -10.117 4.408 7.431 1.00 94.06 104 LEU A CA 1
ATOM 762 C C . LEU A 1 104 ? -10.276 5.321 8.646 1.00 94.06 104 LEU A C 1
ATOM 764 O O . LEU A 1 104 ? -9.302 5.558 9.353 1.00 94.06 104 LEU A O 1
ATOM 768 N N . GLU A 1 105 ? -11.479 5.804 8.917 1.00 90.38 105 GLU A N 1
ATOM 769 C CA . GLU A 1 105 ? -11.757 6.657 10.079 1.00 90.38 105 GLU A CA 1
ATOM 770 C C . GLU A 1 105 ? -11.922 5.855 11.380 1.00 90.38 105 GLU A C 1
ATOM 772 O O . GLU A 1 105 ? -11.927 6.422 12.470 1.00 90.38 105 GLU A O 1
ATOM 777 N N . ARG A 1 106 ? -12.042 4.524 11.288 1.00 85.88 106 ARG A N 1
ATOM 778 C CA . ARG A 1 106 ? -12.188 3.647 12.449 1.00 85.88 106 ARG A CA 1
ATOM 779 C C . ARG A 1 106 ? -10.883 3.578 13.239 1.00 85.88 106 ARG A C 1
ATOM 781 O O . ARG A 1 106 ? -9.859 3.124 12.723 1.00 85.88 106 ARG A O 1
ATOM 788 N N . GLU A 1 107 ? -10.951 3.952 14.513 1.00 68.81 107 GLU A N 1
ATOM 789 C CA . GLU A 1 107 ? -9.901 3.641 15.480 1.00 68.81 107 GLU A CA 1
ATOM 790 C C . GLU A 1 107 ? -9.825 2.123 15.659 1.00 68.81 107 GLU A C 1
ATOM 792 O O . GLU A 1 107 ? -10.834 1.456 15.907 1.00 68.81 107 GLU A O 1
ATOM 797 N N . VAL A 1 108 ? -8.630 1.563 15.480 1.00 61.59 108 VAL A N 1
ATOM 798 C CA . VAL A 1 108 ? -8.397 0.143 15.741 1.00 61.59 108 VAL A CA 1
ATOM 799 C C . VAL A 1 108 ? -8.259 -0.022 17.254 1.00 61.59 108 VAL A C 1
ATOM 801 O O . VAL A 1 108 ? -7.398 0.641 17.835 1.00 61.59 108 VAL A O 1
ATOM 804 N N . PRO A 1 109 ? -9.080 -0.870 17.897 1.00 57.75 109 PRO A N 1
ATOM 805 C CA . PRO A 1 109 ? -8.943 -1.168 19.318 1.00 57.75 109 PRO A CA 1
ATOM 806 C C . PRO A 1 109 ? -7.520 -1.637 19.659 1.00 57.75 109 PRO A C 1
ATOM 808 O O . PRO A 1 109 ? -6.914 -2.377 18.881 1.00 57.75 109 PRO A O 1
ATOM 811 N N . GLU A 1 110 ? -6.983 -1.221 20.812 1.00 56.09 110 GLU A N 1
ATOM 812 C CA . GLU A 1 110 ? -5.613 -1.564 21.246 1.00 56.09 110 GLU A CA 1
ATOM 813 C C . GLU A 1 110 ? -5.363 -3.083 21.344 1.00 56.09 110 GLU A C 1
ATOM 815 O O . GLU A 1 110 ? -4.216 -3.526 21.323 1.00 56.09 110 GLU A O 1
ATOM 820 N N . ASP A 1 111 ? -6.423 -3.889 21.429 1.00 58.72 111 ASP A N 1
ATOM 821 C CA . ASP A 1 111 ? -6.412 -5.348 21.538 1.00 58.72 111 ASP A CA 1
ATOM 822 C C . ASP A 1 111 ? -6.535 -6.087 20.191 1.00 58.72 111 ASP A C 1
ATOM 824 O O . ASP A 1 111 ? -6.634 -7.319 20.168 1.00 58.72 111 ASP A O 1
ATOM 828 N N . ALA A 1 112 ? -6.500 -5.379 19.058 1.00 55.38 112 ALA A N 1
ATOM 829 C CA . ALA A 1 112 ? -6.481 -6.027 17.752 1.00 55.38 112 ALA A CA 1
ATOM 830 C C . ALA A 1 112 ? -5.198 -6.872 17.574 1.00 55.38 112 ALA A C 1
ATOM 832 O O . ALA A 1 112 ? -4.093 -6.378 17.819 1.00 55.38 112 ALA A O 1
ATOM 833 N N . PRO A 1 113 ? -5.304 -8.138 17.124 1.00 58.53 113 PRO A N 1
ATOM 834 C CA . PRO A 1 113 ? -4.137 -8.988 16.914 1.00 58.53 113 PRO A CA 1
ATOM 835 C C . PRO A 1 113 ? -3.211 -8.395 15.843 1.00 58.53 113 PRO A C 1
ATOM 837 O O . PRO A 1 113 ? -3.689 -7.856 14.839 1.00 58.53 113 PRO A O 1
ATOM 840 N N . ALA A 1 114 ? -1.900 -8.508 16.078 1.00 54.06 114 ALA A N 1
ATOM 841 C CA . ALA A 1 114 ? -0.842 -8.140 15.134 1.00 54.06 114 ALA A CA 1
ATOM 842 C C . ALA A 1 114 ? -0.820 -9.065 13.907 1.00 54.06 114 ALA A C 1
ATOM 844 O O . ALA A 1 114 ? -0.998 -10.293 14.089 1.00 54.06 114 ALA A O 1
#